Protein AF-A0A1E5VED5-F1 (afdb_monomer_lite)

Structure (mmCIF, N/CA/C/O backbone):
data_AF-A0A1E5VED5-F1
#
_entry.id   AF-A0A1E5VED5-F1
#
loop_
_atom_site.group_PDB
_atom_site.id
_atom_site.type_symbol
_atom_site.label_atom_id
_atom_site.label_alt_id
_atom_site.label_comp_id
_atom_site.label_asym_id
_atom_site.label_entity_id
_atom_site.label_seq_id
_atom_site.pdbx_PDB_ins_code
_atom_site.Cartn_x
_atom_site.Cartn_y
_atom_site.Cartn_z
_atom_site.occupancy
_atom_site.B_iso_or_equiv
_atom_site.auth_seq_id
_atom_site.auth_comp_id
_atom_site.auth_asym_id
_atom_site.auth_atom_id
_atom_site.pdbx_PDB_model_num
ATOM 1 N N . LEU A 1 1 ? -7.435 10.445 -5.703 1.00 52.00 1 LEU A N 1
ATOM 2 C CA . LEU A 1 1 ? -8.049 9.627 -4.624 1.00 52.00 1 LEU A CA 1
ATOM 3 C C . LEU A 1 1 ? -8.149 10.371 -3.283 1.00 52.00 1 LEU A C 1
ATOM 5 O O . LEU A 1 1 ? -9.181 10.255 -2.640 1.00 52.00 1 LEU A O 1
ATOM 9 N N . LEU A 1 2 ? -7.165 11.196 -2.891 1.00 54.53 2 LEU A N 1
ATOM 10 C CA . LEU A 1 2 ? -7.170 11.901 -1.594 1.00 54.53 2 LEU A CA 1
ATOM 11 C C . LEU A 1 2 ? -8.167 13.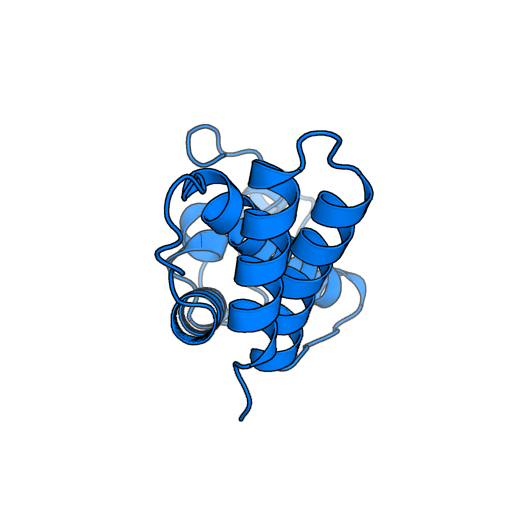076 -1.461 1.00 54.53 2 LEU A C 1
ATOM 13 O O . LEU A 1 2 ? -8.540 13.427 -0.352 1.00 54.53 2 LEU A O 1
ATOM 17 N N . GLN A 1 3 ? -8.650 13.655 -2.565 1.00 57.06 3 GLN A N 1
ATOM 18 C CA . GLN A 1 3 ? -9.451 14.895 -2.545 1.00 57.06 3 GLN A CA 1
ATOM 19 C C . GLN A 1 3 ? -10.947 14.721 -2.209 1.00 57.06 3 GLN A C 1
ATOM 21 O O . GLN A 1 3 ? -11.658 15.707 -2.038 1.00 57.06 3 GLN A O 1
ATOM 26 N N . ARG A 1 4 ? -11.463 13.488 -2.131 1.00 64.06 4 ARG A N 1
ATOM 27 C CA . ARG A 1 4 ? -12.835 13.209 -1.673 1.00 64.06 4 ARG A CA 1
ATOM 28 C C . ARG A 1 4 ? -12.790 12.040 -0.697 1.00 64.06 4 ARG A C 1
ATOM 30 O O . ARG A 1 4 ? -12.328 10.968 -1.074 1.00 64.06 4 ARG A O 1
ATOM 37 N N . VAL A 1 5 ? -13.283 12.245 0.524 1.00 64.94 5 VAL A N 1
ATOM 38 C CA . VAL A 1 5 ? -13.369 11.213 1.569 1.00 64.94 5 VAL A CA 1
ATOM 39 C C . VAL A 1 5 ? -14.420 10.181 1.146 1.00 64.94 5 VAL A C 1
ATOM 41 O O . VAL A 1 5 ? -15.617 10.363 1.364 1.00 64.94 5 VAL A O 1
ATOM 44 N N . ARG A 1 6 ? -13.986 9.152 0.414 1.00 79.56 6 ARG A N 1
ATOM 45 C CA . ARG A 1 6 ? -14.868 8.150 -0.216 1.00 79.56 6 ARG A CA 1
ATOM 46 C C . ARG A 1 6 ? -14.545 6.722 0.187 1.00 79.56 6 ARG A C 1
ATOM 48 O O . ARG A 1 6 ? -15.376 5.847 -0.046 1.00 79.56 6 ARG A O 1
ATOM 55 N N . LEU A 1 7 ? -13.364 6.471 0.745 1.00 88.75 7 LEU A N 1
ATOM 56 C CA . LEU A 1 7 ? -13.020 5.124 1.179 1.00 88.75 7 LEU A CA 1
ATOM 57 C C . LEU A 1 7 ? -13.881 4.724 2.387 1.00 88.75 7 LEU A C 1
ATOM 59 O O . LEU A 1 7 ? -14.127 5.565 3.244 1.00 88.75 7 LEU A O 1
ATOM 63 N N . PRO A 1 8 ? -14.340 3.462 2.481 1.00 93.44 8 PRO A N 1
ATOM 64 C CA . PRO A 1 8 ? -15.098 2.955 3.626 1.00 93.44 8 PRO A CA 1
ATOM 65 C C . PRO A 1 8 ? -14.181 2.728 4.846 1.00 93.44 8 PRO A C 1
ATOM 67 O O . PRO A 1 8 ? -14.010 1.606 5.332 1.00 93.44 8 PRO A O 1
ATOM 70 N N . THR A 1 9 ? -13.551 3.802 5.315 1.00 95.50 9 THR A N 1
ATOM 71 C CA . THR A 1 9 ? -12.754 3.868 6.543 1.00 95.50 9 THR A CA 1
ATOM 72 C C . THR A 1 9 ? -13.655 3.740 7.771 1.00 95.50 9 THR A C 1
ATOM 74 O O . THR A 1 9 ? -14.862 3.996 7.695 1.00 95.50 9 THR A O 1
ATOM 77 N N . ARG A 1 10 ? -13.113 3.277 8.904 1.00 96.00 10 ARG A N 1
ATOM 78 C CA . ARG A 1 10 ? -13.922 3.019 10.104 1.00 96.00 10 ARG A CA 1
ATOM 79 C C . ARG A 1 10 ? -14.581 4.284 10.633 1.00 96.00 10 ARG A C 1
ATOM 81 O O . ARG A 1 10 ? -15.721 4.191 11.069 1.00 96.00 10 ARG A O 1
ATOM 88 N N . ASP A 1 11 ? -13.956 5.456 10.517 1.00 95.75 11 ASP A N 1
ATOM 89 C CA . ASP A 1 11 ? -14.591 6.723 10.897 1.00 95.75 11 ASP A CA 1
ATOM 90 C C . ASP A 1 11 ? -15.899 6.985 10.124 1.00 95.75 11 ASP A C 1
ATOM 92 O O . ASP A 1 11 ? -16.927 7.306 10.724 1.00 95.75 11 ASP A O 1
ATOM 96 N N . LEU A 1 12 ? -15.906 6.781 8.804 1.00 94.38 12 LEU A N 1
ATOM 97 C CA . LEU A 1 12 ? -17.094 6.938 7.967 1.00 94.38 12 LEU A CA 1
ATOM 98 C C . LEU A 1 12 ? -18.125 5.841 8.216 1.00 94.38 12 LEU A C 1
ATOM 100 O O . LEU A 1 12 ? -19.323 6.125 8.248 1.00 94.38 12 LEU A O 1
ATOM 104 N N . LEU A 1 13 ? -17.684 4.592 8.369 1.00 95.69 13 LEU A N 1
ATOM 105 C CA . LEU A 1 13 ? -18.585 3.472 8.634 1.00 95.69 13 LEU A CA 1
ATOM 106 C C . LEU A 1 13 ? -19.251 3.602 10.008 1.00 95.69 13 LEU A C 1
ATOM 108 O O . LEU A 1 13 ? -20.444 3.332 10.118 1.00 95.69 13 LEU A O 1
ATOM 112 N N . CYS A 1 14 ? -18.526 4.075 11.021 1.00 95.94 14 CYS A N 1
ATOM 113 C CA . CYS A 1 14 ? -19.059 4.369 12.348 1.00 95.94 14 CYS A CA 1
ATOM 114 C C . CYS A 1 14 ? -20.107 5.490 12.286 1.00 95.94 14 CYS A C 1
ATOM 116 O O . CYS A 1 14 ? -21.207 5.327 12.804 1.00 95.94 14 CYS A O 1
ATOM 118 N N . ARG A 1 15 ? -19.835 6.592 11.566 1.00 94.44 15 ARG A N 1
ATOM 119 C CA . ARG A 1 15 ? -20.817 7.681 11.347 1.00 94.44 15 ARG A CA 1
ATOM 120 C C . ARG A 1 15 ? -22.082 7.221 10.620 1.00 94.44 15 ARG A C 1
ATOM 122 O O . ARG A 1 15 ? -23.132 7.838 10.759 1.00 94.44 15 ARG A O 1
ATOM 129 N N . ARG A 1 16 ? -21.977 6.162 9.814 1.00 95.06 16 ARG A N 1
ATOM 130 C CA . ARG A 1 16 ? -23.103 5.533 9.108 1.00 95.06 16 ARG A CA 1
ATOM 131 C C . ARG A 1 16 ? -23.752 4.395 9.899 1.00 95.06 16 ARG A C 1
ATOM 133 O O . ARG A 1 16 ? -24.645 3.755 9.358 1.00 95.06 16 ARG A O 1
ATOM 140 N N . HIS A 1 17 ? -23.323 4.146 11.137 1.00 95.69 17 HIS A N 1
ATOM 141 C CA . HIS A 1 17 ? -23.811 3.058 11.991 1.00 95.69 17 HIS A CA 1
ATOM 142 C C . HIS A 1 17 ? -23.603 1.651 11.387 1.00 95.69 17 HIS A C 1
ATOM 144 O O . HIS A 1 17 ? -24.375 0.735 11.649 1.00 95.69 17 HIS A O 1
ATOM 150 N N . ILE A 1 18 ? -22.563 1.476 10.561 1.00 95.50 18 ILE A N 1
ATOM 151 C CA . ILE A 1 18 ? -22.187 0.193 9.933 1.00 95.50 18 ILE A CA 1
ATOM 152 C C . ILE A 1 18 ? -21.083 -0.517 10.732 1.00 95.50 18 ILE A C 1
ATOM 154 O O . ILE A 1 18 ? -21.045 -1.743 10.787 1.00 95.50 18 ILE A O 1
ATOM 158 N N . ALA A 1 19 ? -20.163 0.243 11.332 1.00 94.88 19 ALA A N 1
ATOM 159 C CA . ALA A 1 19 ? -19.089 -0.275 12.180 1.00 94.88 19 ALA A CA 1
ATOM 160 C C . ALA A 1 19 ? -19.321 0.129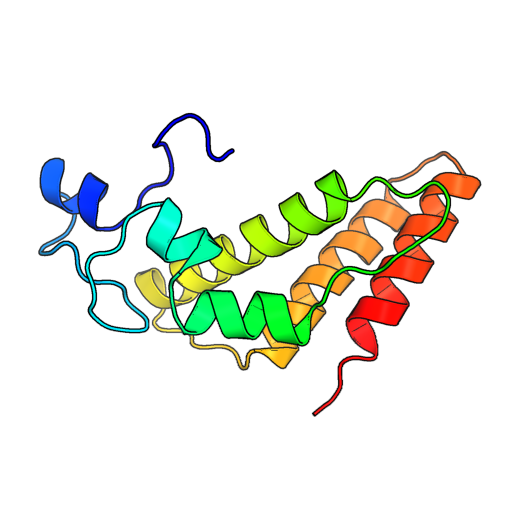 13.647 1.00 94.88 19 ALA A C 1
ATOM 162 O O . ALA A 1 19 ? -19.878 1.202 13.878 1.00 94.88 19 ALA A O 1
ATOM 163 N N . PRO A 1 20 ? -18.880 -0.690 14.622 1.00 95.00 20 PRO A N 1
ATOM 164 C CA . PRO A 1 20 ? -19.092 -0.415 16.046 1.00 95.00 20 PRO A CA 1
ATOM 165 C C . PRO A 1 20 ? -18.242 0.748 16.572 1.00 95.00 20 PRO A C 1
ATOM 167 O O . PRO A 1 20 ? -18.635 1.424 17.516 1.00 95.00 20 PRO A O 1
ATOM 170 N N . ASP A 1 21 ? -17.086 0.987 15.955 1.00 96.81 21 ASP A N 1
ATOM 171 C CA . ASP A 1 21 ? -16.150 2.036 16.330 1.00 96.81 21 ASP A CA 1
ATOM 172 C C . ASP A 1 21 ? -15.363 2.535 15.106 1.00 96.81 21 ASP A C 1
ATOM 174 O O . ASP A 1 21 ? -15.470 2.003 13.992 1.00 96.81 21 ASP A O 1
ATOM 178 N N . ALA A 1 22 ? -14.583 3.593 15.333 1.00 97.00 22 ALA A N 1
ATOM 179 C CA . ALA A 1 22 ? -13.731 4.229 14.338 1.00 97.00 22 ALA A CA 1
ATOM 180 C C . ALA A 1 22 ? -12.266 3.742 14.381 1.00 97.00 22 ALA A C 1
ATOM 182 O O . ALA A 1 22 ? -11.407 4.386 13.781 1.00 97.00 22 ALA A O 1
ATOM 183 N N . GLN A 1 23 ? -11.945 2.660 15.100 1.00 97.88 23 GLN A N 1
ATOM 184 C CA . GLN A 1 23 ? -10.562 2.248 15.339 1.00 97.88 23 GLN A CA 1
ATOM 185 C C . GLN A 1 23 ? -9.941 1.568 14.117 1.00 97.88 23 GLN A C 1
ATOM 187 O O . GLN A 1 23 ? -10.534 0.720 13.448 1.00 97.88 23 GLN A O 1
ATOM 192 N N . CYS A 1 24 ? -8.692 1.926 13.846 1.00 97.44 24 CYS A N 1
ATOM 193 C CA . CYS A 1 24 ? -7.875 1.336 12.805 1.00 97.44 24 CYS A CA 1
ATOM 194 C C . CYS A 1 24 ? -7.545 -0.117 13.153 1.00 97.44 24 CYS A C 1
ATOM 196 O O . CYS A 1 24 ? -7.009 -0.372 14.233 1.00 97.44 24 CYS A O 1
ATOM 198 N N . PRO A 1 25 ? -7.765 -1.067 12.226 1.00 95.62 25 PRO A N 1
ATOM 199 C CA . PRO A 1 25 ? -7.519 -2.487 12.480 1.00 95.62 25 PRO A CA 1
ATOM 200 C C . PRO A 1 25 ? -6.035 -2.839 12.682 1.00 95.62 25 PRO A C 1
ATOM 202 O O . PRO A 1 25 ? -5.728 -3.985 13.005 1.00 95.62 25 PRO A O 1
ATOM 205 N N . PHE A 1 26 ? -5.118 -1.889 12.464 1.00 96.50 26 PHE A N 1
ATOM 206 C CA . PHE A 1 26 ? -3.675 -2.099 12.588 1.00 96.50 26 PHE A CA 1
ATOM 207 C C . PHE A 1 26 ? -3.043 -1.454 13.825 1.00 96.50 26 PHE A C 1
ATOM 209 O O . PHE A 1 26 ? -2.062 -1.984 14.334 1.00 96.50 26 PHE A O 1
ATOM 216 N N . CYS A 1 27 ? -3.549 -0.308 14.292 1.00 95.00 27 CYS A N 1
ATOM 217 C CA . CYS A 1 27 ? -2.903 0.461 15.366 1.00 95.00 27 CYS A CA 1
ATOM 218 C C . CYS A 1 27 ? -3.873 1.092 16.376 1.00 95.00 27 CYS A C 1
ATOM 220 O O . CYS A 1 27 ? -3.444 1.890 17.208 1.00 95.00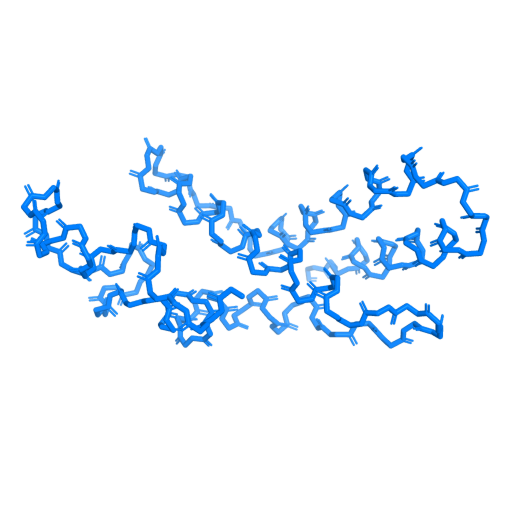 27 CYS A O 1
ATOM 222 N N . SER A 1 28 ? -5.169 0.786 16.279 1.00 93.94 28 SER A N 1
ATOM 223 C CA . SER A 1 28 ? -6.233 1.233 17.193 1.00 93.94 28 SER A CA 1
ATOM 224 C C . SER A 1 28 ? -6.465 2.750 17.303 1.00 93.94 28 SER A C 1
ATOM 226 O O . SER A 1 28 ? -7.366 3.178 18.018 1.00 93.94 28 SER A O 1
ATOM 228 N N . GLN A 1 29 ? -5.715 3.577 16.567 1.00 97.06 29 GLN A N 1
ATOM 229 C CA . GLN A 1 29 ? -6.008 5.003 16.372 1.00 97.06 29 GLN A CA 1
ATOM 230 C C . GLN A 1 29 ? -7.256 5.189 15.498 1.00 97.06 29 GLN A C 1
ATOM 232 O O . GLN A 1 29 ? -7.662 4.265 14.801 1.00 97.06 29 GLN A O 1
ATOM 237 N N . THR A 1 30 ? -7.847 6.383 15.472 1.00 97.31 30 THR A N 1
ATOM 238 C CA . THR A 1 30 ? -8.987 6.673 14.586 1.00 97.31 30 THR A CA 1
ATOM 239 C C . THR A 1 30 ? -8.604 6.504 13.112 1.00 97.31 30 THR A C 1
ATOM 241 O O . THR A 1 30 ? -7.731 7.201 12.595 1.00 97.31 30 THR A O 1
ATOM 244 N N . GLU A 1 31 ? -9.283 5.603 12.407 1.00 97.62 31 GLU A N 1
ATOM 245 C CA . GLU A 1 31 ? -9.040 5.335 10.994 1.00 97.62 31 GLU A CA 1
ATOM 246 C C . GLU A 1 31 ? -9.803 6.317 10.109 1.00 97.62 31 GLU A C 1
ATOM 248 O O . GLU A 1 31 ? -10.958 6.087 9.752 1.00 97.62 31 GLU A O 1
ATOM 253 N N . THR A 1 32 ? -9.131 7.392 9.715 1.00 95.94 32 THR A N 1
ATOM 254 C CA . THR A 1 32 ? -9.540 8.248 8.596 1.00 95.94 32 THR A CA 1
ATOM 255 C C . THR A 1 32 ? -8.885 7.781 7.293 1.00 95.94 32 THR A C 1
ATOM 257 O O . THR A 1 32 ? -7.962 6.965 7.303 1.00 95.94 32 THR A O 1
ATOM 260 N N . GLN A 1 33 ? -9.315 8.316 6.147 1.00 94.94 33 GLN A N 1
ATOM 261 C CA . GLN A 1 33 ? -8.666 8.043 4.856 1.00 94.94 33 GLN A CA 1
ATOM 262 C C . GLN A 1 33 ? -7.181 8.447 4.847 1.00 94.94 33 GLN A C 1
ATOM 264 O O . GLN A 1 33 ? -6.345 7.700 4.347 1.00 94.94 33 GLN A O 1
ATOM 269 N N . GLU A 1 34 ? -6.850 9.614 5.398 1.00 94.44 34 GLU A N 1
ATOM 270 C CA . GLU A 1 34 ? -5.469 10.096 5.497 1.00 94.44 34 GLU A CA 1
ATOM 271 C C . GLU A 1 34 ? -4.645 9.232 6.456 1.00 94.44 34 GLU A C 1
ATOM 273 O O . GLU A 1 34 ? -3.550 8.793 6.103 1.00 94.44 34 GLU A O 1
ATOM 278 N N . HIS A 1 35 ? -5.211 8.889 7.620 1.00 96.31 35 HIS A N 1
ATOM 279 C CA . HIS A 1 35 ? -4.577 7.960 8.545 1.00 96.31 35 HIS A CA 1
ATOM 280 C C . HIS A 1 35 ? -4.284 6.627 7.858 1.00 96.31 35 HIS A C 1
ATOM 282 O O . HIS A 1 35 ? -3.134 6.205 7.812 1.00 96.31 35 HIS A O 1
ATOM 288 N N . LEU A 1 36 ? -5.297 5.987 7.273 1.00 96.88 36 LEU A N 1
ATOM 289 C CA . LEU A 1 36 ? -5.157 4.682 6.636 1.00 96.88 36 LEU A CA 1
ATOM 290 C C . LEU A 1 36 ? -4.082 4.680 5.545 1.00 96.88 36 LEU A C 1
ATOM 292 O O . LEU A 1 36 ? -3.315 3.728 5.452 1.00 96.88 36 LEU A O 1
ATOM 296 N N . LEU A 1 37 ? -4.046 5.713 4.705 1.00 95.81 37 LEU A N 1
ATOM 297 C CA . LEU A 1 37 ? -3.204 5.717 3.513 1.00 95.81 37 LEU A CA 1
ATOM 298 C C . LEU A 1 37 ? -1.789 6.250 3.759 1.00 95.81 37 LEU A C 1
ATOM 300 O O . LEU A 1 37 ? -0.885 5.863 3.021 1.00 95.81 37 LEU A O 1
ATOM 304 N N . LEU A 1 38 ? -1.588 7.132 4.746 1.00 93.94 38 LEU A N 1
ATOM 305 C CA . LEU A 1 38 ? -0.335 7.886 4.903 1.00 93.94 38 LEU A CA 1
ATOM 306 C C . LEU A 1 38 ? 0.255 7.859 6.319 1.00 93.94 38 LEU A C 1
ATOM 308 O O . LEU A 1 38 ? 1.474 7.926 6.457 1.00 93.94 38 LEU A O 1
ATOM 312 N N . HIS A 1 39 ? -0.563 7.824 7.375 1.00 95.94 39 HIS A N 1
ATOM 313 C CA . HIS A 1 39 ? -0.070 8.054 8.751 1.00 95.94 39 HIS A CA 1
ATOM 314 C C . HIS A 1 39 ? -0.165 6.835 9.665 1.00 95.94 39 HIS A C 1
ATOM 316 O O . HIS A 1 39 ? 0.405 6.824 10.753 1.00 95.94 39 HIS A O 1
ATOM 322 N N . CYS A 1 40 ? -0.877 5.795 9.246 1.00 97.62 40 CYS A N 1
ATOM 323 C CA . CYS A 1 40 ? -0.908 4.531 9.949 1.00 97.62 40 CYS A CA 1
ATOM 324 C C . CYS A 1 40 ? 0.504 3.941 9.953 1.00 97.62 40 CYS A C 1
ATOM 326 O O . CYS A 1 40 ? 1.139 3.856 8.903 1.00 97.62 40 CYS A O 1
ATOM 328 N N . TYR A 1 41 ? 0.962 3.469 11.114 1.00 96.44 41 TYR A N 1
ATOM 329 C CA . TYR A 1 41 ? 2.253 2.788 11.249 1.00 96.44 41 TYR A CA 1
ATOM 330 C C . TYR A 1 41 ? 2.423 1.655 10.223 1.00 96.44 41 TYR A C 1
ATOM 332 O O . TYR A 1 41 ? 3.497 1.458 9.660 1.00 96.44 41 TYR A O 1
ATOM 340 N N . HIS A 1 42 ? 1.339 0.940 9.916 1.00 96.19 42 HIS A N 1
ATOM 341 C CA . HIS A 1 42 ? 1.342 -0.083 8.878 1.00 96.19 42 HIS A CA 1
ATOM 342 C C . HIS A 1 42 ? 1.569 0.504 7.475 1.00 96.19 42 HIS A C 1
ATOM 344 O O . HIS A 1 42 ? 2.396 0.007 6.717 1.00 96.19 42 HIS A O 1
ATOM 350 N N . ALA A 1 43 ? 0.856 1.576 7.122 1.00 96.94 43 ALA A N 1
ATOM 351 C CA . ALA A 1 43 ? 1.017 2.238 5.829 1.00 96.94 43 ALA A CA 1
ATOM 352 C C . ALA A 1 43 ? 2.434 2.796 5.654 1.00 96.94 43 ALA A C 1
ATOM 354 O O . ALA A 1 43 ? 3.034 2.614 4.600 1.00 96.94 43 ALA A O 1
ATOM 355 N N . GLN A 1 44 ? 2.997 3.411 6.696 1.00 97.19 44 GLN A N 1
ATOM 356 C CA . GLN A 1 44 ? 4.365 3.932 6.681 1.00 97.19 44 GLN A CA 1
ATOM 357 C C . GLN A 1 44 ? 5.401 2.840 6.409 1.00 97.19 44 GLN A C 1
ATOM 359 O O . GLN A 1 44 ? 6.329 3.067 5.638 1.00 97.19 44 GLN A O 1
ATOM 364 N N . GLN A 1 45 ? 5.227 1.645 6.982 1.00 96.56 45 GLN A N 1
ATOM 365 C CA . GLN A 1 45 ? 6.101 0.512 6.680 1.00 96.56 45 GLN A CA 1
ATOM 366 C C . GLN A 1 45 ? 5.999 0.080 5.216 1.00 96.56 45 GLN A C 1
ATOM 368 O O . GLN A 1 45 ? 7.029 -0.168 4.597 1.00 96.56 45 GLN A O 1
ATOM 373 N N . VAL A 1 46 ? 4.792 0.042 4.639 1.00 96.19 46 VAL A N 1
ATOM 374 C CA . VAL A 1 46 ? 4.612 -0.274 3.210 1.00 96.19 46 VAL A CA 1
ATOM 375 C C . VAL A 1 46 ? 5.282 0.781 2.328 1.00 96.19 46 VAL A C 1
ATOM 377 O O . VAL A 1 46 ? 6.020 0.419 1.420 1.00 96.19 46 VAL A O 1
ATOM 380 N N . TRP A 1 47 ? 5.080 2.073 2.608 1.00 95.69 47 TRP A N 1
ATOM 381 C CA . TRP A 1 47 ? 5.733 3.161 1.869 1.00 95.69 47 TRP A CA 1
ATOM 382 C C . TRP A 1 47 ? 7.257 3.104 1.968 1.00 95.69 47 TRP A C 1
ATOM 384 O O . TRP A 1 47 ? 7.939 3.285 0.964 1.00 95.69 47 TRP A O 1
ATOM 394 N N . SER A 1 48 ? 7.783 2.838 3.164 1.00 94.81 48 SER A N 1
ATOM 395 C CA . SER A 1 48 ? 9.223 2.741 3.405 1.00 94.81 48 SER A CA 1
ATOM 396 C C . SER A 1 48 ? 9.836 1.541 2.680 1.00 94.81 48 SER A C 1
ATOM 398 O O . SER A 1 48 ? 10.854 1.686 2.011 1.00 94.81 48 SER A O 1
ATOM 400 N N . ALA A 1 49 ? 9.181 0.377 2.741 1.00 94.12 49 ALA A N 1
ATOM 401 C CA . ALA A 1 49 ? 9.656 -0.840 2.092 1.00 94.12 49 ALA A CA 1
ATOM 402 C C . ALA A 1 49 ? 9.542 -0.783 0.561 1.00 94.12 49 ALA A C 1
ATOM 404 O O . ALA A 1 49 ? 10.463 -1.197 -0.132 1.00 94.12 49 ALA A O 1
ATOM 405 N N . ALA A 1 50 ? 8.435 -0.263 0.022 1.00 92.56 50 ALA A N 1
ATOM 406 C CA . ALA A 1 50 ? 8.271 -0.104 -1.422 1.00 92.56 50 ALA A CA 1
ATOM 407 C C . ALA A 1 50 ? 9.221 0.963 -1.990 1.00 92.56 50 ALA A C 1
ATOM 409 O O . ALA A 1 50 ? 9.740 0.822 -3.096 1.00 92.56 50 ALA A O 1
ATOM 410 N N . GLY A 1 51 ? 9.440 2.050 -1.246 1.00 90.06 51 GLY A N 1
ATOM 411 C CA . GLY A 1 51 ? 10.130 3.224 -1.759 1.00 90.06 51 GLY A CA 1
ATOM 412 C C . GLY A 1 51 ? 9.399 3.855 -2.950 1.00 90.06 51 GLY A C 1
ATOM 413 O O . GLY A 1 51 ? 8.212 3.626 -3.189 1.00 90.06 51 GLY A O 1
ATOM 414 N N . MET A 1 52 ? 10.120 4.689 -3.698 1.00 85.19 52 MET A N 1
ATOM 415 C CA . MET A 1 52 ? 9.623 5.329 -4.918 1.00 85.19 52 MET A CA 1
ATOM 416 C C . MET A 1 52 ? 10.634 5.104 -6.046 1.00 85.19 52 MET A C 1
ATOM 418 O O . MET A 1 52 ? 11.597 5.869 -6.152 1.00 85.19 52 MET A O 1
ATOM 422 N N . PRO A 1 53 ? 10.463 4.056 -6.875 1.00 80.38 53 PRO A N 1
ATOM 423 C CA . PRO A 1 53 ? 11.364 3.791 -7.986 1.00 80.38 53 PRO A CA 1
ATOM 424 C C . PRO A 1 53 ? 11.401 4.976 -8.960 1.00 80.38 53 PRO A C 1
ATOM 426 O O . PRO A 1 53 ? 10.378 5.422 -9.483 1.00 80.38 53 PRO A O 1
ATOM 429 N N . ALA A 1 54 ? 12.604 5.493 -9.206 1.00 78.31 54 ALA A N 1
ATOM 430 C CA . ALA A 1 54 ? 12.848 6.568 -10.160 1.00 78.31 54 ALA A CA 1
ATOM 431 C C . ALA A 1 54 ? 13.149 5.969 -11.538 1.00 78.31 54 ALA A C 1
ATOM 433 O O . ALA A 1 54 ? 14.305 5.768 -11.912 1.00 78.31 54 ALA A O 1
ATOM 434 N N . ILE A 1 55 ? 12.096 5.650 -12.289 1.00 78.50 55 ILE A N 1
ATOM 435 C CA . ILE A 1 55 ? 12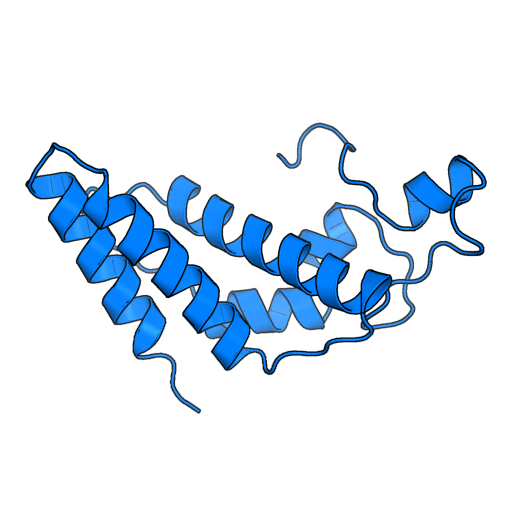.213 5.061 -13.626 1.00 78.50 55 ILE A CA 1
ATOM 436 C C . ILE A 1 55 ? 11.967 6.150 -14.662 1.00 78.50 55 ILE A C 1
ATOM 438 O O . ILE A 1 55 ? 10.935 6.822 -14.654 1.00 78.50 55 ILE A O 1
ATOM 442 N N . ALA A 1 56 ? 12.930 6.333 -15.566 1.00 69.81 56 ALA A N 1
ATOM 443 C CA . ALA A 1 56 ? 12.804 7.295 -16.650 1.00 69.81 56 ALA A CA 1
ATOM 444 C C . ALA A 1 56 ? 11.533 7.014 -17.470 1.00 69.81 56 ALA A C 1
ATOM 446 O O . ALA A 1 56 ? 11.284 5.873 -17.853 1.00 69.81 56 ALA A O 1
ATOM 447 N N . GLN A 1 57 ? 10.758 8.065 -17.760 1.00 68.00 57 GLN A N 1
ATOM 448 C CA . GLN A 1 57 ? 9.512 7.997 -18.544 1.00 68.00 57 GLN A CA 1
ATOM 449 C C . GLN A 1 57 ? 8.362 7.219 -17.874 1.00 68.00 57 GLN A C 1
ATOM 451 O O . GLN A 1 57 ? 7.343 6.973 -18.519 1.00 68.00 57 GLN A O 1
ATOM 456 N N . PHE A 1 58 ? 8.491 6.855 -16.593 1.00 77.12 58 PHE A N 1
ATOM 457 C CA . PHE A 1 58 ? 7.425 6.216 -15.830 1.00 77.12 58 PHE A CA 1
ATOM 458 C C . PHE A 1 58 ? 6.742 7.217 -14.897 1.00 77.12 58 PHE A C 1
ATOM 460 O O . PHE A 1 58 ? 7.406 7.942 -14.156 1.00 77.12 58 PHE A O 1
ATOM 467 N N . ASP A 1 59 ? 5.412 7.272 -14.935 1.00 82.62 59 ASP A N 1
ATOM 468 C CA . ASP A 1 59 ? 4.659 8.215 -14.112 1.00 82.62 59 ASP A CA 1
ATOM 469 C C . ASP A 1 59 ? 4.579 7.734 -12.654 1.00 82.62 59 ASP A C 1
ATOM 471 O O . ASP A 1 59 ? 4.007 6.681 -12.350 1.00 82.62 59 ASP A O 1
ATOM 475 N N . GLN A 1 60 ? 5.109 8.550 -11.738 1.00 85.12 60 GLN A N 1
ATOM 476 C CA . GLN A 1 60 ? 5.083 8.314 -10.292 1.00 85.12 60 GLN A CA 1
ATOM 477 C C . GLN A 1 60 ? 3.660 8.140 -9.757 1.00 85.12 60 GLN A C 1
ATOM 479 O O . GLN A 1 60 ? 3.454 7.411 -8.784 1.00 85.12 60 GLN A O 1
ATOM 484 N N . LEU A 1 61 ? 2.659 8.747 -10.402 1.00 88.62 61 LEU A N 1
ATOM 485 C CA . LEU A 1 61 ? 1.266 8.589 -9.999 1.00 88.62 61 LEU A CA 1
ATOM 486 C C . LEU A 1 61 ? 0.797 7.132 -10.105 1.00 88.62 61 LEU A C 1
ATOM 488 O O . LEU A 1 61 ? -0.012 6.698 -9.282 1.00 88.62 61 LEU A O 1
ATOM 492 N N . SER A 1 62 ? 1.316 6.360 -11.063 1.00 89.50 62 SER A N 1
ATOM 493 C CA . SER A 1 62 ? 0.986 4.936 -11.208 1.00 89.50 62 SER A CA 1
ATOM 494 C C . SER A 1 62 ? 1.526 4.122 -10.031 1.00 89.50 62 SER A C 1
ATOM 496 O O . SER A 1 62 ? 0.801 3.296 -9.475 1.00 89.50 62 SER A O 1
ATOM 498 N N . VAL A 1 63 ? 2.745 4.431 -9.576 1.00 90.75 63 VAL A N 1
ATOM 499 C CA . VAL A 1 63 ? 3.353 3.853 -8.363 1.00 90.75 63 VAL A CA 1
ATOM 500 C C . VAL A 1 63 ? 2.565 4.197 -7.121 1.00 90.75 63 VAL A C 1
ATOM 502 O O . VAL A 1 63 ? 2.148 3.301 -6.387 1.00 90.75 63 VAL A O 1
ATOM 505 N N . MET A 1 64 ? 2.274 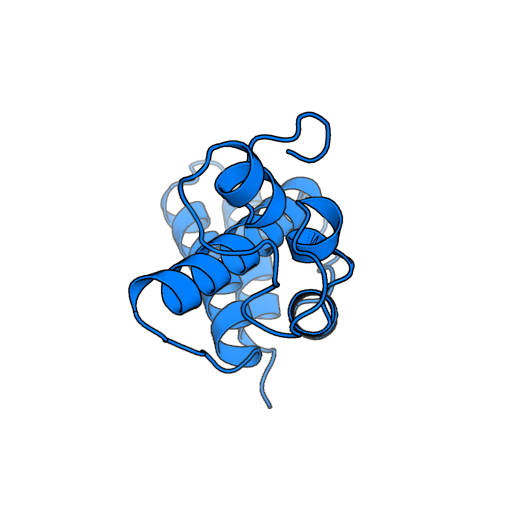5.478 -6.922 1.00 92.56 64 MET A N 1
ATOM 506 C CA . MET A 1 64 ? 1.469 5.906 -5.786 1.00 92.56 64 MET A CA 1
ATOM 507 C C . MET A 1 64 ? 0.099 5.225 -5.795 1.00 92.56 64 MET A C 1
ATOM 509 O O . MET A 1 64 ? -0.372 4.772 -4.757 1.00 92.56 64 MET A O 1
ATOM 513 N N . THR A 1 65 ? -0.534 5.111 -6.964 1.00 92.75 65 THR A N 1
ATOM 514 C CA . THR A 1 65 ? -1.841 4.461 -7.104 1.00 92.75 65 THR A CA 1
ATOM 515 C C . THR A 1 65 ? -1.771 2.979 -6.745 1.00 92.75 65 THR A C 1
ATOM 517 O O . THR A 1 65 ? -2.627 2.515 -5.992 1.00 92.75 65 THR A O 1
ATOM 520 N N . ALA A 1 66 ? -0.753 2.252 -7.213 1.00 94.75 66 ALA A N 1
ATOM 521 C CA . ALA A 1 66 ? -0.558 0.839 -6.891 1.00 94.75 66 ALA A CA 1
ATOM 522 C C . ALA A 1 66 ? -0.320 0.621 -5.386 1.00 94.75 66 ALA A C 1
ATOM 524 O O . ALA A 1 66 ? -0.957 -0.242 -4.779 1.00 94.75 66 ALA A O 1
ATOM 525 N N . ILE A 1 67 ? 0.526 1.439 -4.752 1.00 95.62 67 ILE A N 1
ATOM 526 C CA . ILE A 1 67 ? 0.809 1.339 -3.312 1.00 95.62 67 ILE A CA 1
ATOM 527 C C . ILE A 1 67 ? -0.449 1.641 -2.489 1.00 95.62 67 ILE A C 1
ATOM 529 O O . ILE A 1 67 ? -0.851 0.834 -1.649 1.00 95.62 67 ILE A O 1
ATOM 533 N N . LEU A 1 68 ? -1.126 2.760 -2.768 1.00 95.81 68 LEU A N 1
ATOM 534 C CA . LEU A 1 68 ? -2.368 3.146 -2.087 1.00 95.81 68 LEU A CA 1
ATOM 535 C C . LEU A 1 68 ? -3.448 2.065 -2.218 1.00 95.81 68 LEU A C 1
ATOM 537 O O . LEU A 1 68 ? -4.151 1.757 -1.252 1.00 95.81 68 LEU A O 1
ATOM 541 N N . TRP A 1 69 ? -3.573 1.477 -3.409 1.00 96.25 69 TRP A N 1
ATOM 542 C CA . TRP A 1 69 ? -4.505 0.387 -3.671 1.00 96.25 69 TRP A CA 1
ATOM 543 C C . TRP A 1 69 ? -4.179 -0.860 -2.846 1.00 96.25 69 TRP A C 1
ATOM 545 O O . TRP A 1 69 ? -5.081 -1.440 -2.241 1.00 96.25 69 TRP A O 1
ATOM 555 N N . ASN A 1 70 ? -2.906 -1.255 -2.761 1.00 97.50 70 ASN A N 1
ATOM 556 C CA . ASN A 1 70 ? -2.491 -2.427 -1.988 1.00 97.50 70 ASN A CA 1
ATOM 557 C C . ASN A 1 70 ? -2.626 -2.225 -0.474 1.00 97.50 70 ASN A C 1
ATOM 559 O O . ASN A 1 70 ? -3.089 -3.141 0.205 1.00 97.50 70 ASN A O 1
ATOM 563 N N . ILE A 1 71 ? -2.357 -1.023 0.048 1.00 97.44 71 ILE A N 1
ATOM 564 C CA . ILE A 1 71 ? -2.642 -0.673 1.453 1.00 97.44 71 ILE A CA 1
ATOM 565 C C . ILE A 1 71 ? -4.135 -0.866 1.755 1.00 97.44 71 ILE A C 1
ATOM 567 O O . ILE A 1 71 ? -4.506 -1.506 2.742 1.00 97.44 71 ILE A O 1
ATOM 571 N N . TRP A 1 72 ? -5.010 -0.369 0.877 1.00 96.88 72 TRP A N 1
ATOM 572 C CA . TRP A 1 72 ? -6.453 -0.537 1.034 1.00 96.88 72 TRP A CA 1
ATOM 573 C C . TRP A 1 72 ? -6.901 -2.005 0.908 1.00 96.88 72 TRP A C 1
ATOM 575 O O . TRP A 1 72 ? -7.693 -2.471 1.733 1.00 96.88 72 TRP A O 1
ATOM 585 N N . LYS A 1 73 ? -6.378 -2.762 -0.073 1.00 96.75 73 LYS A N 1
ATOM 586 C CA . LYS A 1 73 ? -6.663 -4.203 -0.236 1.00 96.75 73 LYS A CA 1
ATOM 587 C C . LYS A 1 73 ? -6.283 -4.975 1.028 1.00 96.75 73 LYS A C 1
ATOM 589 O O . LYS A 1 73 ? -7.087 -5.758 1.534 1.00 96.75 73 LYS A O 1
ATOM 594 N N . HIS A 1 74 ? -5.092 -4.722 1.567 1.00 97.38 74 HIS A N 1
ATOM 595 C CA . HIS A 1 74 ? -4.601 -5.391 2.769 1.00 97.38 74 HIS A CA 1
ATOM 596 C C . HIS A 1 74 ? -5.449 -5.056 3.997 1.00 97.38 74 HIS A C 1
ATOM 598 O O . HIS A 1 74 ? -5.863 -5.961 4.724 1.00 97.38 74 HIS A O 1
ATOM 604 N N . ARG A 1 75 ? -5.819 -3.783 4.178 1.00 97.06 75 ARG A N 1
ATOM 605 C CA . ARG A 1 75 ? -6.777 -3.374 5.214 1.00 97.06 75 ARG A CA 1
ATOM 606 C C . ARG A 1 75 ? -8.083 -4.150 5.115 1.00 97.06 75 ARG A C 1
ATOM 608 O O . ARG A 1 75 ? -8.585 -4.636 6.125 1.00 97.06 75 ARG A O 1
ATOM 615 N N . ASN A 1 76 ? -8.646 -4.287 3.921 1.00 96.38 76 ASN A N 1
ATOM 616 C CA . ASN A 1 76 ? -9.891 -5.028 3.747 1.00 96.38 76 ASN A CA 1
ATOM 617 C C . ASN A 1 76 ? -9.730 -6.518 4.049 1.00 96.38 76 ASN A C 1
ATOM 619 O O . ASN A 1 76 ? -10.585 -7.084 4.725 1.00 96.38 76 ASN A O 1
ATOM 623 N N . ALA A 1 77 ? -8.630 -7.140 3.626 1.00 96.44 77 ALA A N 1
ATOM 624 C CA . ALA A 1 77 ? -8.332 -8.527 3.975 1.00 96.44 77 ALA A CA 1
ATOM 625 C C . ALA A 1 77 ? -8.254 -8.728 5.502 1.00 96.44 77 ALA A C 1
ATOM 627 O O . ALA A 1 77 ? -8.773 -9.721 6.022 1.00 96.44 77 ALA A O 1
ATOM 628 N N . LYS A 1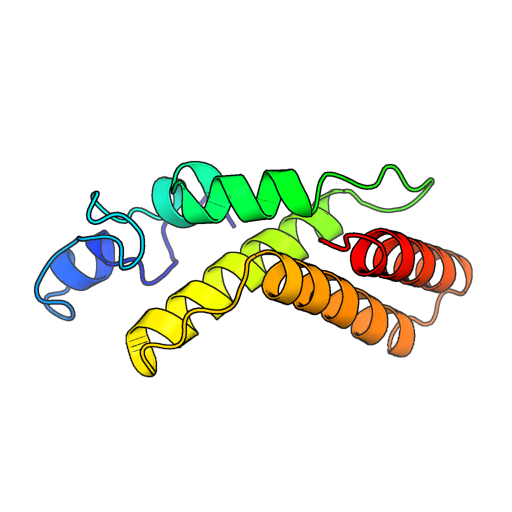 78 ? -7.689 -7.752 6.227 1.00 95.88 78 LYS A N 1
ATOM 629 C CA . LYS A 1 78 ? -7.664 -7.736 7.694 1.00 95.88 78 LYS A CA 1
ATOM 630 C C . LYS A 1 78 ? -9.058 -7.571 8.300 1.00 95.88 78 LYS A C 1
ATOM 632 O O . LYS A 1 78 ? -9.394 -8.283 9.236 1.00 95.88 78 LYS A O 1
ATOM 637 N N . VAL A 1 79 ? -9.886 -6.673 7.771 1.00 95.00 79 VAL A N 1
ATOM 638 C CA . VAL A 1 79 ? -11.238 -6.415 8.303 1.00 95.00 79 VAL A CA 1
ATOM 639 C C . VAL A 1 79 ? -12.200 -7.578 8.055 1.00 95.00 79 VAL A C 1
ATOM 641 O O . VAL A 1 79 ? -12.945 -7.935 8.961 1.00 95.00 79 VAL A O 1
ATOM 644 N N . PHE A 1 80 ? -12.197 -8.160 6.855 1.00 94.75 80 PHE A N 1
ATOM 645 C CA . PHE A 1 80 ? -13.182 -9.175 6.461 1.00 94.75 80 PHE A CA 1
ATOM 646 C C . PHE A 1 80 ? -12.727 -10.615 6.710 1.00 94.75 80 PHE A C 1
ATOM 648 O O . PHE A 1 80 ? -13.569 -11.499 6.815 1.00 94.75 80 PHE A O 1
ATOM 655 N N . GLY A 1 81 ? -11.417 -10.861 6.805 1.00 93.88 81 GLY A N 1
ATOM 656 C CA . GLY A 1 81 ? -10.871 -12.209 6.989 1.00 93.88 81 GLY A CA 1
ATOM 657 C C . GLY A 1 81 ? -9.789 -12.321 8.060 1.00 93.88 81 GLY A C 1
ATOM 658 O O . GLY A 1 81 ? -9.176 -13.372 8.175 1.00 93.88 81 GLY A O 1
ATOM 659 N N . ASN A 1 82 ? -9.519 -11.257 8.825 1.00 93.56 82 ASN A N 1
ATOM 660 C CA . ASN A 1 82 ? -8.459 -11.208 9.840 1.00 93.56 82 ASN A CA 1
ATOM 661 C C . ASN A 1 82 ? -7.039 -11.518 9.313 1.00 93.56 82 ASN A C 1
ATOM 663 O O . ASN A 1 82 ? -6.125 -11.787 10.094 1.00 93.56 82 ASN A O 1
ATOM 667 N N . HIS A 1 83 ? -6.820 -11.422 8.001 1.00 93.88 83 HIS A N 1
ATOM 668 C CA . HIS A 1 83 ? -5.528 -11.714 7.386 1.00 93.88 83 HIS A CA 1
ATOM 669 C C . HIS A 1 83 ? -4.545 -10.562 7.600 1.00 93.88 83 HIS A C 1
ATOM 671 O O . HIS A 1 83 ? -4.827 -9.415 7.249 1.00 93.88 83 HIS A O 1
ATOM 677 N N . LEU A 1 84 ? -3.370 -10.870 8.148 1.00 94.00 84 LEU A N 1
ATOM 678 C CA . LEU A 1 84 ? -2.259 -9.933 8.270 1.00 94.00 84 LEU A CA 1
ATOM 679 C C . LEU A 1 84 ? -1.064 -10.481 7.490 1.00 94.00 84 LEU A C 1
ATOM 681 O O . LEU A 1 84 ? -0.384 -11.394 7.948 1.00 94.00 84 LEU A O 1
ATOM 685 N N . LEU A 1 85 ? -0.843 -9.935 6.298 1.00 93.62 85 LEU A N 1
ATOM 686 C CA . LEU A 1 85 ? 0.330 -10.231 5.490 1.00 93.62 85 LEU A CA 1
ATOM 687 C C . LEU A 1 85 ? 1.567 -9.495 6.036 1.00 93.62 85 LEU A C 1
ATOM 689 O O . LEU A 1 85 ? 1.437 -8.353 6.489 1.00 93.62 85 LEU A O 1
ATOM 693 N N . PRO A 1 86 ? 2.763 -10.104 5.958 1.00 95.31 86 PRO A N 1
ATOM 694 C CA . PRO A 1 86 ? 4.027 -9.395 6.126 1.00 95.31 86 PRO A CA 1
ATOM 695 C C . PRO A 1 86 ? 4.154 -8.231 5.136 1.00 95.31 86 PRO A C 1
ATOM 697 O O . PRO A 1 86 ? 3.737 -8.351 3.984 1.00 95.31 86 PRO A O 1
ATOM 700 N N . ILE A 1 87 ? 4.796 -7.134 5.550 1.00 95.12 87 ILE A N 1
ATOM 701 C CA . ILE A 1 87 ? 4.968 -5.929 4.716 1.00 95.12 87 ILE A CA 1
ATOM 702 C C . ILE A 1 87 ? 5.637 -6.254 3.375 1.00 95.12 87 ILE A C 1
ATOM 704 O O . ILE A 1 87 ? 5.172 -5.785 2.342 1.00 95.12 87 ILE A O 1
ATOM 708 N N . ALA A 1 88 ? 6.656 -7.119 3.371 1.00 94.56 88 ALA A N 1
ATOM 709 C CA . ALA A 1 88 ? 7.318 -7.562 2.143 1.00 94.56 88 ALA A CA 1
ATOM 710 C C . ALA A 1 88 ? 6.337 -8.204 1.143 1.00 94.56 88 ALA A C 1
ATOM 712 O O . ALA A 1 88 ? 6.370 -7.882 -0.039 1.00 94.56 88 ALA A O 1
ATOM 713 N N . GLN A 1 89 ? 5.391 -9.024 1.618 1.00 95.75 89 GLN A N 1
ATOM 714 C CA . GLN A 1 89 ? 4.371 -9.614 0.745 1.00 95.75 89 GLN A CA 1
ATOM 715 C C . GLN A 1 89 ? 3.418 -8.554 0.185 1.00 95.75 89 GLN A C 1
ATOM 717 O O . GLN A 1 89 ? 2.990 -8.658 -0.958 1.00 95.75 89 GLN A O 1
ATOM 722 N N . VAL A 1 90 ? 3.099 -7.506 0.951 1.00 96.50 90 VAL A N 1
ATOM 723 C CA . VAL A 1 90 ? 2.300 -6.380 0.439 1.00 96.50 90 VAL A CA 1
ATOM 724 C C . VAL A 1 90 ? 3.044 -5.657 -0.686 1.00 96.50 90 VAL A C 1
ATOM 726 O O . VAL A 1 90 ? 2.424 -5.306 -1.685 1.00 96.50 90 VAL A O 1
ATOM 729 N N . VAL A 1 91 ? 4.361 -5.468 -0.558 1.00 96.00 91 VAL A N 1
ATOM 730 C CA . VAL A 1 91 ? 5.203 -4.873 -1.612 1.00 96.00 91 VAL A CA 1
ATOM 731 C C . VAL A 1 91 ? 5.287 -5.786 -2.840 1.00 96.00 91 VAL A C 1
ATOM 733 O O . VAL A 1 91 ? 5.169 -5.300 -3.963 1.00 96.00 91 VAL A O 1
ATOM 736 N N . HIS A 1 92 ? 5.377 -7.106 -2.658 1.00 95.44 92 HIS A N 1
ATOM 737 C CA . HIS A 1 92 ? 5.295 -8.063 -3.769 1.00 95.44 92 HIS A CA 1
ATOM 738 C C . HIS A 1 92 ? 3.960 -7.978 -4.512 1.00 95.44 92 HIS A C 1
ATOM 740 O O . HIS A 1 92 ? 3.956 -7.971 -5.736 1.00 95.44 92 HIS A O 1
ATOM 746 N N . LEU A 1 93 ? 2.840 -7.776 -3.812 1.00 96.44 93 LEU A N 1
ATOM 747 C CA . LEU A 1 93 ? 1.544 -7.550 -4.467 1.00 96.44 93 LEU A CA 1
ATOM 748 C C . LEU A 1 93 ? 1.494 -6.238 -5.272 1.00 96.44 93 LEU A C 1
ATOM 750 O O . LEU A 1 93 ? 0.770 -6.153 -6.265 1.00 96.44 93 LEU A O 1
ATOM 754 N N . VAL A 1 94 ? 2.257 -5.214 -4.873 1.00 96.12 94 VAL A N 1
ATOM 755 C CA . VAL A 1 94 ? 2.436 -3.996 -5.683 1.00 96.12 94 VAL A CA 1
ATOM 756 C C . VAL A 1 94 ? 3.219 -4.324 -6.959 1.00 96.12 94 VAL A C 1
ATOM 758 O O . VAL A 1 94 ? 2.828 -3.880 -8.038 1.00 96.12 94 VAL A O 1
ATOM 761 N N . ALA A 1 95 ? 4.289 -5.119 -6.861 1.00 95.19 95 ALA A N 1
ATOM 762 C CA . ALA A 1 95 ? 5.053 -5.583 -8.021 1.00 95.19 95 ALA A CA 1
ATOM 763 C C . ALA A 1 95 ? 4.190 -6.430 -8.978 1.00 95.19 95 ALA A C 1
ATOM 765 O O . ALA A 1 95 ? 4.195 -6.201 -10.190 1.00 95.19 95 ALA A O 1
ATOM 766 N N . ASP A 1 96 ? 3.363 -7.330 -8.444 1.00 96.25 96 ASP A N 1
ATOM 767 C CA . ASP A 1 96 ? 2.435 -8.153 -9.225 1.00 96.25 96 ASP A CA 1
ATOM 768 C C . ASP A 1 96 ? 1.421 -7.305 -10.010 1.00 96.25 96 ASP A C 1
ATOM 770 O O . ASP A 1 96 ? 1.131 -7.606 -11.173 1.00 96.25 96 ASP A O 1
ATOM 774 N N . ASP A 1 97 ? 0.915 -6.210 -9.424 1.00 95.88 97 ASP A N 1
ATOM 775 C CA . ASP A 1 97 ? 0.036 -5.270 -10.131 1.00 95.88 97 ASP A CA 1
ATOM 776 C C . ASP A 1 97 ? 0.760 -4.664 -11.357 1.00 95.88 97 ASP A C 1
ATOM 778 O O . ASP A 1 97 ? 0.171 -4.573 -12.439 1.00 95.88 97 ASP A O 1
ATOM 782 N N . PHE A 1 98 ? 2.054 -4.339 -11.252 1.00 94.81 98 PHE A N 1
ATOM 783 C CA . PHE A 1 98 ? 2.851 -3.857 -12.388 1.00 94.81 98 PHE A CA 1
ATOM 784 C C . PHE A 1 98 ? 3.133 -4.926 -13.437 1.00 94.81 98 PHE A C 1
ATOM 786 O O . PHE A 1 98 ? 3.035 -4.641 -14.635 1.00 94.81 98 PHE A O 1
ATOM 793 N N . THR A 1 99 ? 3.427 -6.156 -13.017 1.00 95.75 99 THR A N 1
ATOM 794 C CA . THR A 1 99 ? 3.542 -7.299 -13.933 1.00 95.75 99 THR A CA 1
ATOM 795 C C . THR A 1 99 ? 2.246 -7.471 -14.725 1.00 95.75 99 THR A C 1
ATOM 797 O O . THR A 1 99 ? 2.262 -7.560 -15.959 1.00 95.75 99 THR A O 1
ATOM 800 N N . LEU A 1 100 ? 1.097 -7.418 -14.047 1.00 95.69 100 LEU A N 1
ATOM 801 C CA . LEU A 1 100 ? -0.215 -7.496 -14.680 1.00 95.69 100 LEU A CA 1
ATOM 802 C C . LEU A 1 100 ? -0.448 -6.352 -15.678 1.00 95.69 100 LEU A C 1
ATOM 804 O O . LEU A 1 100 ? -0.951 -6.586 -16.782 1.00 95.69 100 LEU A O 1
ATOM 808 N N . TRP A 1 101 ? -0.097 -5.117 -15.321 1.00 94.56 101 TRP A N 1
ATOM 809 C CA . TRP A 1 101 ? -0.232 -3.967 -16.220 1.00 94.56 101 TRP A CA 1
ATOM 810 C C . TRP A 1 101 ? 0.685 -4.103 -17.436 1.00 94.56 101 TRP A C 1
ATOM 812 O O . TRP A 1 101 ? 0.241 -3.865 -18.561 1.00 94.56 101 TRP A O 1
ATOM 822 N N . ALA A 1 102 ? 1.913 -4.591 -17.252 1.00 94.56 102 ALA A N 1
ATOM 823 C CA . ALA A 1 102 ? 2.841 -4.857 -18.344 1.00 94.56 102 ALA A CA 1
ATOM 824 C C . ALA A 1 102 ? 2.294 -5.905 -19.322 1.00 94.56 102 ALA A C 1
ATOM 826 O O . ALA A 1 102 ? 2.507 -5.786 -20.527 1.00 94.56 102 ALA A O 1
ATOM 827 N N . HIS A 1 103 ? 1.557 -6.919 -18.860 1.00 95.75 103 HIS A N 1
ATOM 828 C CA . HIS A 1 103 ? 0.909 -7.873 -19.766 1.00 95.75 103 HIS A CA 1
ATOM 829 C C . HIS A 1 103 ? -0.136 -7.209 -20.677 1.00 95.75 103 HIS A C 1
ATOM 831 O O . HIS A 1 103 ? -0.253 -7.589 -21.844 1.00 95.75 103 HIS A O 1
ATOM 837 N N . ARG A 1 104 ? -0.856 -6.201 -20.171 1.00 93.75 104 ARG A N 1
ATOM 838 C CA . ARG A 1 104 ? -1.960 -5.519 -20.873 1.00 93.75 104 ARG A CA 1
ATOM 839 C C . ARG A 1 104 ? -1.517 -4.335 -21.731 1.00 93.75 104 ARG A C 1
ATOM 841 O O . ARG A 1 104 ? -2.241 -3.952 -22.648 1.00 93.75 104 ARG A O 1
ATOM 848 N N . GLU A 1 105 ? -0.360 -3.758 -21.436 1.00 93.94 105 GLU A N 1
ATOM 849 C CA . GLU A 1 105 ? 0.188 -2.625 -22.176 1.00 93.94 105 GLU A CA 1
ATOM 850 C C . GLU A 1 105 ? 0.467 -3.007 -23.636 1.00 93.94 105 GLU A C 1
ATOM 852 O O . GLU A 1 105 ? 0.865 -4.130 -23.914 1.00 93.94 105 GLU A O 1
ATOM 857 N N . LYS A 1 106 ? 0.264 -2.099 -24.592 1.00 93.88 106 LYS A N 1
ATOM 858 C CA . LYS A 1 106 ? 0.588 -2.311 -26.014 1.00 93.88 106 LYS A CA 1
ATOM 859 C C . LYS A 1 106 ? 1.862 -1.574 -26.417 1.00 93.88 106 LYS A C 1
ATOM 861 O O . LYS A 1 106 ? 2.601 -2.068 -27.265 1.00 93.88 106 LYS A O 1
ATOM 866 N N . ASN A 1 107 ? 2.145 -0.434 -25.791 1.00 93.50 107 ASN A N 1
ATOM 867 C CA . ASN A 1 107 ? 3.354 0.345 -26.011 1.00 93.50 107 ASN A CA 1
ATOM 868 C C . ASN A 1 107 ? 4.576 -0.368 -25.411 1.00 93.50 107 ASN A C 1
ATOM 870 O O . ASN A 1 107 ? 4.645 -0.616 -24.209 1.00 93.50 107 ASN A O 1
ATOM 874 N N . ILE A 1 108 ? 5.562 -0.682 -26.252 1.00 92.81 108 ILE A N 1
ATOM 875 C CA . ILE A 1 108 ? 6.754 -1.440 -25.851 1.00 92.81 108 ILE A CA 1
ATOM 876 C C . ILE A 1 108 ? 7.593 -0.673 -24.819 1.00 92.81 108 ILE A C 1
ATOM 878 O O . ILE A 1 108 ? 8.038 -1.279 -23.849 1.00 92.81 108 ILE A O 1
ATOM 882 N N . ALA A 1 109 ? 7.775 0.642 -24.977 1.00 91.38 109 ALA A N 1
ATOM 883 C CA . ALA A 1 109 ? 8.568 1.447 -24.047 1.00 91.38 109 ALA A CA 1
ATOM 884 C C . ALA A 1 109 ? 7.916 1.501 -22.656 1.00 91.38 109 ALA A C 1
ATOM 886 O O . ALA A 1 109 ? 8.574 1.225 -21.653 1.00 91.38 109 ALA A O 1
ATOM 887 N N . HIS A 1 110 ? 6.603 1.758 -22.599 1.00 91.19 110 HIS A N 1
ATOM 888 C CA . HIS A 1 110 ? 5.866 1.774 -21.331 1.00 91.19 110 HIS A CA 1
ATOM 889 C C . HIS A 1 110 ? 5.818 0.385 -20.679 1.00 91.19 110 HIS A C 1
ATOM 891 O O . HIS A 1 110 ? 6.024 0.253 -19.475 1.00 91.19 110 HIS A O 1
ATOM 897 N N . ARG A 1 111 ? 5.640 -0.677 -21.476 1.00 93.81 111 ARG A N 1
ATOM 898 C CA . ARG A 1 111 ? 5.690 -2.064 -20.995 1.00 93.81 111 ARG A CA 1
ATOM 899 C C . ARG A 1 111 ? 7.027 -2.391 -20.335 1.00 93.81 111 ARG A C 1
ATOM 901 O O . ARG A 1 111 ? 7.046 -3.036 -19.291 1.00 93.81 111 ARG A O 1
ATOM 908 N N . THR A 1 112 ? 8.133 -1.974 -20.946 1.00 93.31 112 THR A N 1
ATOM 909 C CA . THR A 1 112 ? 9.470 -2.171 -20.378 1.00 93.31 112 THR A CA 1
ATOM 910 C C . THR A 1 112 ? 9.617 -1.407 -19.066 1.00 93.31 112 THR A C 1
ATOM 912 O O . THR A 1 112 ? 10.065 -1.998 -18.092 1.00 93.31 112 THR A O 1
ATOM 915 N N . ALA A 1 113 ? 9.156 -0.154 -18.995 1.00 92.19 113 ALA A N 1
ATOM 916 C CA . ALA A 1 113 ? 9.176 0.622 -17.753 1.00 92.19 113 ALA A CA 1
ATOM 917 C C . ALA A 1 113 ? 8.364 -0.042 -16.621 1.00 92.19 113 ALA A C 1
ATOM 919 O O . ALA A 1 113 ? 8.849 -0.134 -15.495 1.00 92.19 113 ALA A O 1
ATOM 920 N N . LEU A 1 114 ? 7.175 -0.576 -16.928 1.00 93.19 114 LEU A N 1
ATOM 921 C CA . LEU A 1 114 ? 6.343 -1.329 -15.979 1.00 93.19 114 LEU A CA 1
ATOM 922 C C . LEU A 1 114 ? 7.059 -2.575 -15.438 1.00 93.19 114 LEU A C 1
ATOM 924 O O . LEU A 1 114 ? 7.015 -2.835 -14.239 1.00 93.19 114 LEU A O 1
ATOM 928 N N . ARG A 1 115 ? 7.743 -3.331 -16.307 1.00 93.62 115 ARG A N 1
ATOM 929 C CA . ARG A 1 115 ? 8.530 -4.507 -15.897 1.00 93.62 115 ARG A CA 1
ATOM 930 C C . ARG A 1 115 ? 9.697 -4.117 -15.001 1.00 93.62 115 ARG A C 1
ATOM 932 O O . ARG A 1 115 ? 9.826 -4.678 -13.924 1.00 93.62 115 ARG A O 1
ATOM 939 N N . THR A 1 116 ? 10.459 -3.092 -15.380 1.00 93.12 116 THR A N 1
ATOM 940 C CA . THR A 1 116 ? 11.541 -2.559 -14.541 1.00 93.12 116 THR A CA 1
ATOM 941 C C . THR A 1 116 ? 11.029 -2.141 -13.160 1.00 93.12 116 THR A C 1
ATOM 943 O O . THR A 1 116 ? 11.688 -2.401 -12.157 1.00 93.12 116 THR A O 1
ATOM 946 N N . CYS A 1 117 ? 9.840 -1.533 -13.091 1.00 92.19 117 CYS A N 1
ATOM 947 C CA . CYS A 1 117 ? 9.200 -1.180 -11.823 1.00 92.19 117 CYS A CA 1
ATOM 948 C C . CYS A 1 117 ? 8.851 -2.414 -10.995 1.00 92.19 117 CYS A C 1
ATOM 950 O O . CYS A 1 117 ? 9.140 -2.442 -9.802 1.00 92.19 117 CYS A O 1
ATOM 952 N N . SER A 1 118 ? 8.267 -3.435 -11.625 1.00 93.81 118 SER A N 1
ATOM 953 C CA . SER A 1 118 ? 7.978 -4.714 -10.976 1.00 93.81 118 SER A CA 1
ATOM 954 C C . SER A 1 118 ? 9.242 -5.368 -10.418 1.00 93.81 118 SER A C 1
ATOM 956 O O . SER A 1 118 ? 9.232 -5.818 -9.279 1.00 93.81 118 SER A O 1
ATOM 958 N N . ASP A 1 119 ? 10.336 -5.388 -11.178 1.00 92.69 119 ASP A N 1
ATOM 959 C CA . ASP A 1 119 ? 11.585 -6.031 -10.760 1.00 92.69 119 ASP A CA 1
ATOM 960 C C . ASP A 1 119 ? 12.229 -5.299 -9.573 1.00 92.69 119 ASP A C 1
ATOM 962 O O . ASP A 1 119 ? 12.656 -5.928 -8.606 1.00 92.69 119 ASP A O 1
ATOM 966 N N . GLN A 1 120 ? 12.255 -3.961 -9.591 1.00 90.44 120 GLN A N 1
ATOM 967 C CA . GLN A 1 120 ? 12.703 -3.161 -8.440 1.00 90.44 120 GLN A CA 1
ATOM 968 C C . GLN A 1 120 ? 11.814 -3.406 -7.209 1.00 90.44 120 GLN A C 1
ATOM 970 O O . GLN A 1 120 ? 12.332 -3.605 -6.114 1.00 90.44 120 GLN A O 1
ATOM 975 N N . LEU A 1 121 ? 10.497 -3.472 -7.441 1.00 89.19 121 LEU A N 1
ATOM 976 C CA . LEU A 1 121 ? 9.437 -3.976 -6.562 1.00 89.19 121 LEU A CA 1
ATOM 977 C C . LEU A 1 121 ? 9.793 -5.276 -5.826 1.00 89.19 121 LEU A C 1
ATOM 979 O O . LEU A 1 121 ? 9.816 -5.373 -4.599 1.00 89.19 121 LEU A O 1
ATOM 983 N N . GLY A 1 122 ? 10.024 -6.308 -6.634 1.00 84.44 122 GLY A N 1
ATOM 984 C CA . GLY A 1 122 ? 10.172 -7.698 -6.212 1.00 84.44 122 GLY A CA 1
ATOM 985 C C . GLY A 1 122 ? 11.476 -7.982 -5.474 1.00 84.44 122 GLY A C 1
ATOM 986 O O . GLY A 1 122 ? 11.514 -8.860 -4.613 1.00 84.44 122 GLY A O 1
ATOM 987 N N . ASN A 1 123 ? 12.524 -7.210 -5.765 1.00 81.88 123 ASN A N 1
ATOM 988 C CA . ASN A 1 123 ? 13.836 -7.349 -5.134 1.00 81.88 123 ASN A CA 1
ATOM 989 C C . ASN A 1 123 ? 13.905 -6.774 -3.710 1.00 81.88 123 ASN A C 1
ATOM 991 O O . ASN A 1 123 ? 14.941 -6.897 -3.056 1.00 81.88 123 ASN A O 1
ATOM 995 N N . VAL A 1 124 ? 12.821 -6.179 -3.205 1.00 69.56 124 VAL A N 1
ATOM 996 C CA . VAL A 1 124 ? 12.687 -5.830 -1.788 1.00 69.56 124 VAL A CA 1
ATOM 997 C C . VAL A 1 124 ? 12.532 -7.134 -0.991 1.00 69.56 124 VAL A C 1
ATOM 999 O O . VAL A 1 124 ? 11.424 -7.632 -0.788 1.00 69.56 124 VAL A O 1
ATOM 1002 N N . ILE A 1 125 ? 13.651 -7.735 -0.578 1.00 62.69 125 ILE A N 1
ATOM 1003 C CA . ILE A 1 125 ? 13.680 -8.932 0.272 1.00 62.69 125 ILE A CA 1
ATOM 1004 C C . ILE A 1 125 ? 14.340 -8.589 1.610 1.00 62.69 125 ILE A C 1
ATOM 1006 O O . ILE A 1 125 ? 15.493 -8.171 1.625 1.00 62.69 125 ILE A O 1
ATOM 1010 N N . GLY A 1 126 ? 13.555 -8.816 2.675 1.00 50.31 126 GLY A N 1
ATOM 1011 C CA . GLY A 1 126 ? 13.947 -9.281 4.019 1.00 50.31 126 GLY A CA 1
ATOM 1012 C C . GLY A 1 126 ? 15.183 -8.683 4.663 1.00 50.31 126 GLY A C 1
ATOM 1013 O O . GLY A 1 126 ? 16.269 -9.247 4.418 1.00 50.31 126 GLY A O 1
#

Foldseek 3Di:
DPPDQDQPQLVVCVVVVNHPGQAQLQPGPRTGLCCQCPVPPLNVLLCVLLPQDPFPPDDSVLLSVLSSVLSSVQSVCCVPPVDDDDSLVSLLSSLVVLVVVLVVDPDPVNSVSSNVSSVSSNPSDD

Radius of gyration: 15.69 Å; chains: 1; bounding box: 38×27×43 Å

pLDDT: mean 91.09, std 9.88, range [50.31, 97.88]

InterPro domains:
  IPR026960 Reverse transcriptase zinc-binding domain [PF13966] (3-47)

Organism: NCBI:txid888268

Sequence (126 aa):
LLQRVRLPTRDLLCRRHIAPDAQCPFCSQTETQEHLLLHCYHAQQVWSAAGMPAIAQFDQLSVMTAILWNIWKHRNAKVFGNHLLPIAQVVHLVADDFTLWAHREKNIAHRTALRTCSDQLGNVIG

Secondary structure (DSSP, 8-state):
-TTS--S--HHHHHHTTSSS--B-TTTSSB--HHIIIIISHHHHHHHHHH-----TT--HHHHHHHHHHHHHHHHHHHHHH-----HHHHHHHHHHHHHHHHHH---HHHHHHHHHHHHHHHT---